Protein AF-A0A353R5G0-F1 (afdb_monomer_lite)

Radius of gyration: 21.04 Å; chains: 1; bounding box: 35×77×36 Å

Secondary structure (DSSP, 8-state):
---TTTTTHHHHHHHHTTT--EEEE---SSHHHHHHHHHHHHHHHTTT-EEEE---SPPTT--GGG--HHHHHHHHHTPPPP----TT--------

pLDDT: mean 82.66, std 12.54, range [49.81, 95.69]

Sequence (96 aa):
GVGPEELGLDRFSERLRRGVREVILATNPTVEGEATAHYLAAQAAQIGVHASRIAHGVPMGGELTYVDSGTLSHAFSGRHRVAQTDPGSHPADESF

Structure (mmCIF, N/CA/C/O backbone):
data_AF-A0A353R5G0-F1
#
_entry.id   AF-A0A353R5G0-F1
#
loop_
_atom_site.group_PDB
_atom_site.id
_atom_site.type_symbol
_atom_site.label_atom_id
_atom_site.label_alt_id
_atom_site.label_comp_id
_atom_site.label_asym_id
_atom_site.label_entity_id
_atom_site.label_seq_id
_atom_site.pdbx_PDB_ins_code
_atom_site.Cartn_x
_atom_site.Cartn_y
_atom_site.Cartn_z
_atom_site.occupancy
_atom_site.B_iso_or_equiv
_atom_site.auth_seq_id
_atom_site.auth_comp_id
_atom_site.auth_asym_id
_atom_site.auth_atom_id
_atom_site.pdbx_PDB_model_num
ATOM 1 N N . GLY A 1 1 ? 3.950 21.668 1.479 1.00 55.16 1 GLY A N 1
ATOM 2 C CA . GLY A 1 1 ? 3.467 20.349 1.923 1.00 55.16 1 GLY A CA 1
ATOM 3 C C . GLY A 1 1 ? 1.963 20.419 1.982 1.00 55.16 1 GLY A C 1
ATOM 4 O O . GLY A 1 1 ? 1.468 21.455 2.400 1.00 55.16 1 GLY A O 1
ATOM 5 N N . VAL A 1 2 ? 1.273 19.387 1.505 1.00 60.31 2 VAL A N 1
ATOM 6 C CA . VAL A 1 2 ? -0.195 19.291 1.554 1.00 60.31 2 VAL A CA 1
ATOM 7 C C . VAL A 1 2 ? -0.594 18.819 2.951 1.00 60.31 2 VAL A C 1
ATOM 9 O O . VAL A 1 2 ? 0.023 17.891 3.478 1.00 60.31 2 VAL A O 1
ATOM 12 N N . GLY A 1 3 ? -1.555 19.500 3.571 1.00 64.56 3 GLY A N 1
ATOM 13 C CA . GLY A 1 3 ? -1.949 19.242 4.956 1.00 64.56 3 GLY A CA 1
ATOM 14 C C . GLY A 1 3 ? -2.815 17.979 5.130 1.00 64.56 3 GLY A C 1
ATOM 15 O O . GLY A 1 3 ? -3.474 17.549 4.182 1.00 64.56 3 GLY A O 1
ATOM 16 N N . PRO A 1 4 ? -2.882 17.404 6.346 1.00 59.97 4 PRO A N 1
ATOM 17 C CA . PRO A 1 4 ? -3.780 16.294 6.716 1.00 59.97 4 PRO A CA 1
ATOM 18 C C . PRO A 1 4 ? -5.248 16.510 6.297 1.00 59.97 4 PRO A C 1
ATOM 20 O O . PRO A 1 4 ? -5.946 15.591 5.864 1.00 59.97 4 PRO A O 1
ATOM 23 N N . GLU A 1 5 ? -5.704 17.754 6.406 1.00 59.94 5 GLU A N 1
ATOM 24 C CA . GLU A 1 5 ? -7.057 18.196 6.070 1.00 59.94 5 GLU A CA 1
ATOM 25 C C . GLU A 1 5 ? -7.316 18.286 4.556 1.00 59.94 5 GLU A C 1
ATOM 27 O O . GLU A 1 5 ? -8.410 17.953 4.098 1.00 59.94 5 GLU A O 1
ATOM 32 N N . GLU A 1 6 ? -6.296 18.593 3.749 1.00 63.78 6 GLU A N 1
ATOM 33 C CA . GLU A 1 6 ? -6.373 18.526 2.280 1.00 63.78 6 GLU A CA 1
ATOM 34 C C . GLU A 1 6 ? -6.311 17.077 1.757 1.00 63.78 6 GLU A C 1
ATOM 36 O O . GLU A 1 6 ? -6.821 16.782 0.676 1.00 63.78 6 GLU A O 1
ATOM 41 N N . LEU A 1 7 ? -5.748 16.151 2.544 1.00 67.12 7 LEU A N 1
ATOM 42 C CA . LEU A 1 7 ? -5.705 14.708 2.261 1.00 67.12 7 LEU A CA 1
ATOM 43 C C . LEU A 1 7 ? -7.038 13.987 2.539 1.00 67.12 7 LEU A C 1
ATOM 45 O O . LEU A 1 7 ? -7.197 12.822 2.173 1.00 67.12 7 LEU A O 1
ATOM 49 N N . GLY A 1 8 ? -8.010 14.653 3.175 1.00 75.94 8 GLY A N 1
ATOM 50 C CA . GLY A 1 8 ? -9.322 14.071 3.472 1.00 75.94 8 GLY A CA 1
ATOM 51 C C . GLY A 1 8 ? -9.305 13.004 4.576 1.00 75.94 8 GLY A C 1
ATOM 52 O O . GLY A 1 8 ? -10.142 12.095 4.568 1.00 75.94 8 GLY A O 1
ATOM 53 N N . LEU A 1 9 ? -8.376 13.104 5.533 1.00 80.75 9 LEU A N 1
ATOM 54 C CA . LEU A 1 9 ? -8.195 12.120 6.611 1.00 80.75 9 LEU A CA 1
ATOM 55 C C . LEU A 1 9 ? -9.386 12.015 7.575 1.00 80.75 9 LEU A C 1
ATOM 57 O O . LEU A 1 9 ? -9.640 10.942 8.133 1.00 80.75 9 LEU A O 1
ATOM 61 N N . ASP A 1 10 ? -10.166 13.083 7.721 1.00 83.00 10 ASP A N 1
ATOM 62 C CA . ASP A 1 10 ? -11.404 13.052 8.504 1.00 83.00 10 ASP A CA 1
ATOM 63 C C . ASP A 1 10 ? -12.423 12.102 7.870 1.00 83.00 10 ASP A C 1
ATOM 65 O O . ASP A 1 10 ? -12.963 11.209 8.525 1.00 83.00 10 ASP A O 1
ATOM 69 N N . ARG A 1 11 ? -12.603 12.208 6.547 1.00 87.25 11 ARG A N 1
ATOM 70 C CA . ARG A 1 11 ? -13.496 11.322 5.784 1.00 87.25 11 ARG A CA 1
ATOM 71 C C . ARG A 1 11 ? -13.005 9.880 5.806 1.00 87.25 11 ARG A C 1
ATOM 73 O O . ARG A 1 11 ? -13.819 8.958 5.841 1.00 87.25 11 ARG A O 1
ATOM 80 N N . PHE A 1 12 ? -11.688 9.678 5.770 1.00 88.06 12 PHE A N 1
ATOM 81 C CA . PHE A 1 12 ? -11.088 8.356 5.927 1.00 88.06 12 PHE A CA 1
ATOM 82 C C . PHE A 1 12 ? -11.458 7.757 7.290 1.00 88.06 12 PHE A C 1
ATOM 84 O O . PHE A 1 12 ? -12.052 6.682 7.337 1.00 88.06 12 PHE A O 1
ATOM 91 N N . SER A 1 13 ? -11.234 8.494 8.379 1.00 86.94 13 SER A N 1
ATOM 92 C CA . SER A 1 13 ? -11.572 8.062 9.743 1.00 86.94 13 SER A CA 1
ATOM 93 C C . SER A 1 13 ? -13.052 7.723 9.905 1.00 86.94 13 SER A C 1
ATOM 95 O O . SER A 1 13 ? -13.403 6.681 10.460 1.00 86.94 13 SER A O 1
ATOM 97 N N . GLU A 1 14 ? -13.935 8.584 9.396 1.00 89.88 14 GLU A N 1
ATOM 98 C CA . GLU A 1 14 ? -15.377 8.348 9.429 1.00 89.88 14 GLU A CA 1
ATOM 99 C C . GLU A 1 14 ? -15.770 7.075 8.685 1.00 89.88 14 GLU A C 1
ATOM 101 O O . GLU A 1 14 ? -16.618 6.325 9.165 1.00 89.88 14 GLU A O 1
ATOM 106 N N . ARG A 1 15 ? -15.162 6.811 7.523 1.00 89.94 15 ARG A N 1
ATOM 107 C CA . ARG A 1 15 ? -15.437 5.601 6.740 1.00 89.94 15 ARG A CA 1
ATOM 108 C C . ARG A 1 15 ? -15.031 4.340 7.482 1.00 89.94 15 ARG A C 1
ATOM 110 O O . ARG A 1 15 ? -15.790 3.376 7.466 1.00 89.94 15 ARG A O 1
ATOM 117 N N . LEU A 1 16 ? -13.890 4.350 8.161 1.00 90.38 16 LEU A N 1
ATOM 118 C CA . LEU A 1 16 ? -13.411 3.170 8.880 1.00 90.38 16 LEU A CA 1
ATOM 119 C C . LEU A 1 16 ? -14.328 2.782 10.038 1.00 90.38 16 LEU A C 1
ATOM 121 O O . LEU A 1 16 ? -14.602 1.601 10.241 1.00 90.38 16 LEU A O 1
ATOM 125 N N . ARG A 1 17 ? -14.902 3.774 10.728 1.00 88.31 17 ARG A N 1
ATOM 126 C CA . ARG A 1 17 ? -15.874 3.550 11.811 1.00 88.31 17 ARG A CA 1
ATOM 127 C C . ARG A 1 17 ? -17.196 2.928 11.343 1.00 88.31 17 ARG A C 1
ATOM 129 O O . ARG A 1 17 ? -17.981 2.501 12.181 1.00 88.31 17 ARG A O 1
ATOM 136 N N . ARG A 1 18 ? -17.455 2.828 10.032 1.00 91.88 18 ARG A N 1
ATOM 137 C CA . ARG A 1 18 ? -18.674 2.206 9.471 1.00 91.88 18 ARG A CA 1
ATOM 138 C C . ARG A 1 18 ? -18.607 0.674 9.380 1.00 91.88 18 ARG A C 1
ATOM 140 O O . ARG A 1 18 ? -19.421 0.081 8.681 1.00 91.88 18 ARG A O 1
ATOM 147 N N . GLY A 1 19 ? -17.657 0.030 10.062 1.00 88.12 19 GLY A N 1
ATOM 148 C CA . GLY A 1 19 ? -17.522 -1.432 10.077 1.00 88.12 19 GLY A CA 1
ATOM 149 C C . GLY A 1 19 ? -16.715 -1.995 8.904 1.00 88.12 19 GLY A C 1
ATOM 150 O O . GLY A 1 19 ? -17.006 -3.085 8.412 1.00 88.12 19 GLY A O 1
ATOM 151 N N . VAL A 1 20 ? -15.712 -1.252 8.431 1.00 92.25 20 VAL A N 1
ATOM 152 C CA . VAL A 1 20 ? -14.774 -1.738 7.410 1.00 92.25 20 VAL A CA 1
ATOM 153 C C . VAL A 1 20 ? -13.886 -2.828 8.014 1.00 92.25 20 VAL A C 1
ATOM 155 O O . VAL A 1 20 ? -13.361 -2.664 9.108 1.00 92.25 20 VAL A O 1
ATOM 158 N N . ARG A 1 21 ? -13.702 -3.939 7.294 1.00 91.50 21 ARG A N 1
ATOM 159 C CA . ARG A 1 21 ? -12.813 -5.035 7.726 1.00 91.50 21 ARG A CA 1
ATOM 160 C C . ARG A 1 21 ? -11.366 -4.826 7.294 1.00 91.50 21 ARG A C 1
ATOM 162 O O . ARG A 1 21 ? -10.452 -5.202 8.020 1.00 91.50 21 ARG A O 1
ATOM 169 N N . GLU A 1 22 ? -11.178 -4.232 6.119 1.00 94.44 22 GLU A N 1
ATOM 170 C CA . GLU A 1 22 ? -9.872 -4.048 5.501 1.00 94.44 22 GLU A CA 1
ATOM 171 C C . GLU A 1 22 ? -9.810 -2.750 4.690 1.00 94.44 22 GLU A C 1
ATOM 173 O O . GLU A 1 22 ? -10.772 -2.373 4.016 1.00 94.44 22 GLU A O 1
ATOM 178 N N . VAL A 1 23 ? -8.649 -2.101 4.723 1.00 94.62 2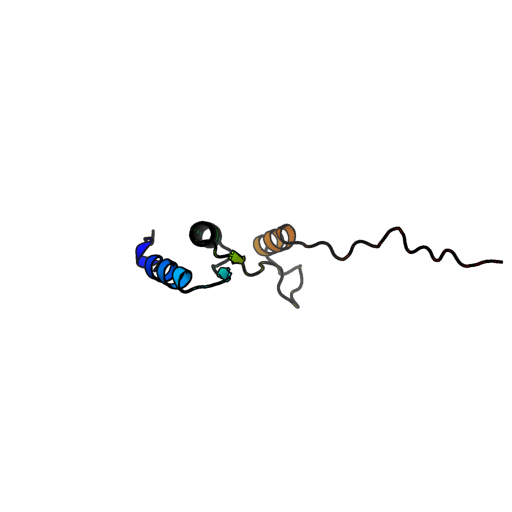3 VAL A N 1
ATOM 179 C CA . VAL A 1 23 ? -8.267 -1.009 3.829 1.00 94.62 23 VAL A CA 1
ATOM 180 C C . VAL A 1 23 ? -7.112 -1.461 2.957 1.00 94.62 23 VAL A C 1
ATOM 182 O O . VAL A 1 23 ? -6.057 -1.815 3.474 1.00 94.62 23 VAL A O 1
ATOM 185 N N . ILE A 1 24 ? -7.279 -1.352 1.643 1.00 95.44 24 ILE A N 1
ATOM 186 C CA . ILE A 1 24 ? -6.201 -1.578 0.682 1.00 95.44 24 ILE A CA 1
ATOM 187 C C . ILE A 1 24 ? -5.579 -0.225 0.335 1.00 95.44 24 ILE A C 1
ATOM 189 O O . ILE A 1 24 ? -6.225 0.642 -0.256 1.00 95.44 24 ILE A O 1
ATOM 193 N N . LEU A 1 25 ? -4.318 -0.036 0.710 1.00 94.06 25 LEU A N 1
ATOM 194 C CA . LEU A 1 25 ? -3.550 1.168 0.430 1.00 94.06 25 LEU A CA 1
ATOM 195 C C . LEU A 1 25 ? -2.934 1.067 -0.968 1.00 94.06 25 LEU A C 1
ATOM 197 O O . LEU A 1 25 ? -2.106 0.198 -1.240 1.00 94.06 25 LEU A O 1
ATOM 201 N N . ALA A 1 26 ? -3.348 1.977 -1.845 1.00 93.19 26 ALA A N 1
ATOM 202 C CA . ALA A 1 26 ? -2.917 2.062 -3.239 1.00 93.19 26 ALA A CA 1
ATOM 203 C C . ALA A 1 26 ? -2.243 3.413 -3.538 1.00 93.19 26 ALA A C 1
ATOM 205 O O . ALA A 1 26 ? -2.486 4.032 -4.570 1.00 93.19 26 ALA A O 1
ATOM 206 N N . THR A 1 27 ? -1.443 3.915 -2.594 1.00 91.19 27 THR A N 1
ATOM 207 C CA . THR A 1 27 ? -0.593 5.089 -2.829 1.00 91.19 27 THR A CA 1
ATOM 208 C C . THR A 1 27 ? 0.556 4.730 -3.769 1.00 91.19 27 THR A C 1
ATOM 210 O O . THR A 1 27 ? 0.952 3.567 -3.863 1.00 91.19 27 THR A O 1
ATOM 213 N N . ASN A 1 28 ? 1.111 5.735 -4.448 1.00 87.38 28 ASN A N 1
ATOM 214 C CA . ASN A 1 28 ? 2.246 5.537 -5.347 1.00 87.38 28 ASN A CA 1
ATOM 215 C C . ASN A 1 28 ? 3.448 4.900 -4.613 1.00 87.38 28 ASN A C 1
ATOM 217 O O . ASN A 1 28 ? 3.681 5.225 -3.446 1.00 87.38 28 ASN A O 1
ATOM 221 N N . PRO A 1 29 ? 4.261 4.064 -5.286 1.00 84.19 29 PRO A N 1
ATOM 222 C CA . PRO A 1 29 ? 5.488 3.484 -4.729 1.00 84.19 29 PRO A CA 1
ATOM 223 C C . PRO A 1 29 ? 6.65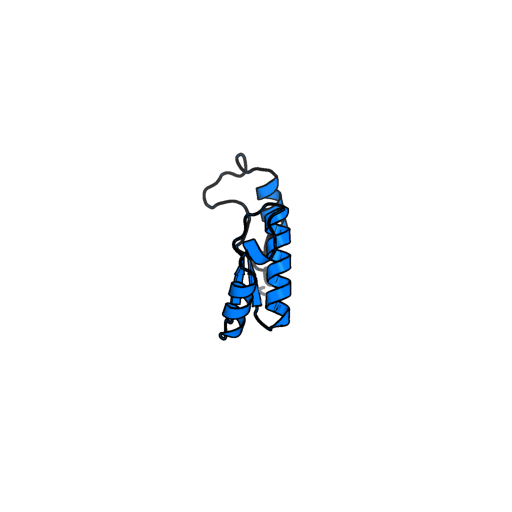8 4.483 -4.707 1.00 84.19 29 PRO A C 1
ATOM 225 O O . PRO A 1 29 ? 7.765 4.179 -5.137 1.00 84.19 29 PRO A O 1
ATOM 228 N N . THR A 1 30 ? 6.414 5.713 -4.256 1.00 86.00 30 THR A N 1
ATOM 229 C CA . THR A 1 30 ? 7.465 6.711 -4.002 1.00 86.00 30 THR A CA 1
ATOM 230 C C . THR A 1 30 ? 7.704 6.829 -2.504 1.00 86.00 30 THR A C 1
ATOM 232 O O . THR A 1 30 ? 6.861 6.415 -1.713 1.00 86.00 30 THR A O 1
ATOM 235 N N . VAL A 1 31 ? 8.814 7.441 -2.086 1.00 86.69 31 VAL A N 1
ATOM 236 C CA . VAL A 1 31 ? 9.128 7.642 -0.658 1.00 86.69 31 VAL A CA 1
ATOM 237 C C . VAL A 1 31 ? 7.982 8.348 0.086 1.00 86.69 31 VAL A C 1
ATOM 239 O O . VAL A 1 31 ? 7.616 7.961 1.194 1.00 86.69 31 VAL A O 1
ATOM 242 N N . GLU A 1 32 ? 7.357 9.346 -0.535 1.00 89.62 32 GLU A N 1
ATOM 243 C CA . GLU A 1 32 ? 6.219 10.078 0.027 1.00 89.62 32 GLU A CA 1
ATOM 244 C C . GLU A 1 32 ? 4.957 9.211 0.095 1.00 89.62 32 GLU A C 1
ATOM 246 O O . GLU A 1 32 ? 4.210 9.260 1.077 1.00 89.62 32 GLU A O 1
ATOM 251 N N . GLY A 1 33 ? 4.712 8.398 -0.935 1.00 90.19 33 GLY A N 1
ATOM 252 C CA . GLY A 1 33 ? 3.587 7.468 -0.967 1.00 90.19 33 GLY A CA 1
ATOM 253 C C . GLY A 1 33 ? 3.731 6.325 0.041 1.00 90.19 33 GLY A C 1
ATOM 254 O O . GLY A 1 33 ? 2.736 5.946 0.662 1.00 90.19 33 GLY A O 1
ATOM 255 N N . GLU A 1 34 ? 4.957 5.842 0.269 1.00 89.00 34 GLU A N 1
ATOM 256 C CA . GLU A 1 34 ? 5.325 4.900 1.334 1.00 89.00 34 GLU A CA 1
ATOM 257 C C . GLU A 1 34 ? 5.038 5.497 2.714 1.00 89.00 34 GLU A C 1
ATOM 259 O O . GLU A 1 34 ? 4.340 4.890 3.529 1.00 89.00 34 GLU A O 1
ATOM 264 N N . ALA A 1 35 ? 5.514 6.721 2.963 1.00 91.06 35 ALA A N 1
ATOM 265 C CA . ALA A 1 35 ? 5.274 7.422 4.220 1.00 91.06 35 ALA A CA 1
ATOM 266 C C . ALA A 1 35 ? 3.772 7.634 4.471 1.00 91.06 35 ALA A C 1
ATOM 268 O O . ALA A 1 35 ? 3.277 7.397 5.575 1.00 91.06 35 ALA A O 1
ATOM 269 N N . THR A 1 36 ? 3.030 8.006 3.426 1.00 91.38 36 THR A N 1
ATOM 270 C CA . THR A 1 36 ? 1.575 8.188 3.495 1.00 91.38 36 THR A CA 1
ATOM 271 C C . THR A 1 36 ? 0.860 6.865 3.782 1.00 91.38 36 THR A C 1
ATOM 273 O O . THR A 1 36 ? -0.028 6.823 4.632 1.00 91.38 36 THR A O 1
ATOM 276 N N . ALA A 1 37 ? 1.258 5.763 3.137 1.00 92.75 37 ALA A N 1
ATOM 277 C CA . ALA A 1 37 ? 0.689 4.443 3.408 1.00 92.75 37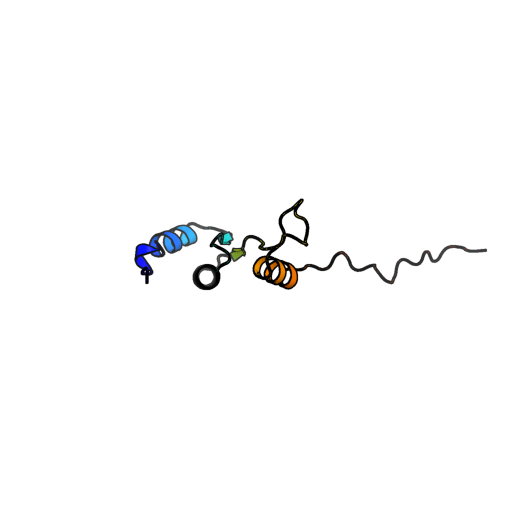 ALA A CA 1
ATOM 278 C C . ALA A 1 37 ? 0.926 4.011 4.860 1.00 92.75 37 ALA A C 1
ATOM 280 O O . ALA A 1 37 ? -0.005 3.568 5.530 1.00 92.75 37 ALA A O 1
ATOM 281 N N . HIS A 1 38 ? 2.146 4.185 5.372 1.00 92.38 38 HIS A N 1
ATOM 282 C CA . HIS A 1 38 ? 2.463 3.866 6.764 1.00 92.38 38 HIS A CA 1
ATOM 283 C C . HIS A 1 38 ? 1.627 4.678 7.753 1.00 92.38 38 HIS A C 1
ATOM 285 O O . HIS A 1 38 ? 1.117 4.123 8.727 1.00 92.38 38 HIS A O 1
AT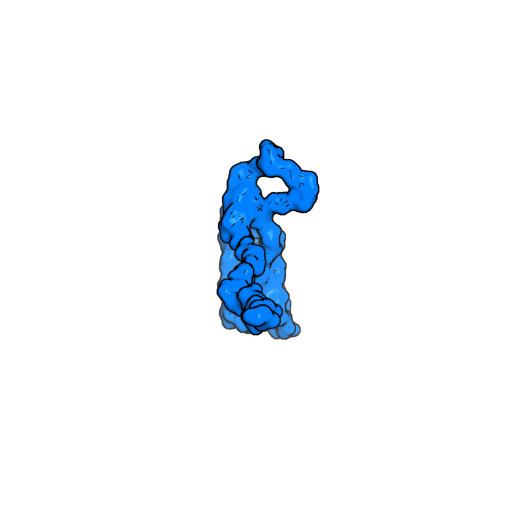OM 291 N N . TYR A 1 39 ? 1.442 5.968 7.480 1.00 92.38 39 TYR A N 1
ATOM 292 C CA . TYR A 1 39 ? 0.599 6.831 8.295 1.00 92.38 39 TYR A CA 1
ATOM 293 C C . TYR A 1 39 ? -0.863 6.347 8.325 1.00 92.38 39 TYR A C 1
ATOM 295 O O . TYR A 1 39 ? -1.430 6.141 9.400 1.00 92.38 39 TYR A O 1
ATOM 303 N N . LEU A 1 40 ? -1.455 6.082 7.155 1.00 92.94 40 LEU A N 1
ATOM 304 C CA . LEU A 1 40 ? -2.836 5.596 7.042 1.00 92.94 40 LEU A CA 1
ATOM 305 C C . LEU A 1 40 ? -3.024 4.218 7.693 1.00 92.94 40 LEU A C 1
ATOM 307 O O . LEU A 1 40 ? -4.046 3.972 8.333 1.00 92.94 40 LEU A O 1
ATOM 311 N N . ALA A 1 41 ? -2.036 3.329 7.563 1.00 94.50 41 ALA A N 1
ATOM 312 C CA . ALA A 1 41 ? -2.050 2.014 8.196 1.00 94.50 41 ALA A CA 1
ATOM 313 C C . ALA A 1 41 ? -2.045 2.120 9.727 1.00 94.50 41 ALA A C 1
ATOM 315 O O . ALA A 1 41 ? -2.821 1.433 10.390 1.00 94.50 41 ALA A O 1
ATOM 316 N N . ALA A 1 42 ? -1.219 3.008 10.292 1.00 93.38 42 ALA A N 1
ATOM 317 C CA . ALA A 1 42 ? -1.185 3.248 11.733 1.00 93.38 42 ALA 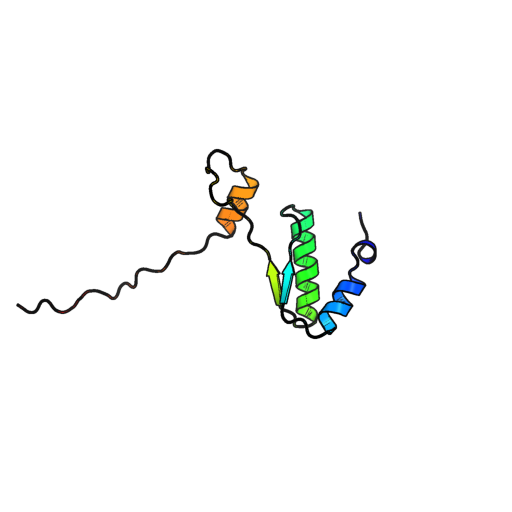A CA 1
ATOM 318 C C . ALA A 1 42 ? -2.537 3.767 12.251 1.00 93.38 42 ALA A C 1
ATOM 320 O O . ALA A 1 42 ? -3.030 3.303 13.278 1.00 93.38 42 ALA A O 1
ATOM 321 N N . GLN A 1 43 ? -3.173 4.673 11.508 1.00 91.31 43 GLN A N 1
ATOM 322 C CA . GLN A 1 43 ? -4.491 5.208 11.847 1.00 91.31 43 GLN A CA 1
ATOM 323 C C . GLN A 1 43 ? -5.599 4.143 11.768 1.00 91.31 43 GLN A C 1
ATOM 325 O O . GLN A 1 43 ? -6.452 4.079 12.651 1.00 91.31 43 GLN A O 1
ATOM 330 N N . ALA A 1 44 ? -5.574 3.269 10.755 1.00 92.75 44 ALA A N 1
ATOM 331 C CA . ALA A 1 44 ? -6.505 2.142 10.649 1.00 92.75 44 ALA A CA 1
ATOM 332 C C . ALA A 1 44 ? -6.322 1.125 11.795 1.00 92.75 44 ALA A C 1
ATOM 334 O O . ALA A 1 44 ? -7.305 0.641 12.361 1.00 92.75 44 ALA A O 1
ATOM 335 N N . ALA A 1 45 ? -5.076 0.866 12.202 1.00 92.94 45 ALA A N 1
ATOM 336 C CA . ALA A 1 45 ? -4.767 -0.042 13.303 1.00 92.94 45 ALA A CA 1
ATOM 337 C C . ALA A 1 45 ? -5.321 0.447 14.654 1.00 92.94 45 ALA A C 1
ATOM 339 O O . ALA A 1 45 ? -5.812 -0.363 15.439 1.00 92.94 45 ALA A O 1
ATOM 340 N N . GLN A 1 46 ? -5.321 1.763 14.912 1.00 91.69 46 GLN A N 1
ATOM 341 C CA . GLN A 1 46 ? -5.859 2.349 16.154 1.00 91.69 46 GLN A CA 1
ATOM 342 C C . GLN A 1 46 ? -7.351 2.068 16.386 1.00 91.69 46 GLN A C 1
ATOM 344 O O . GLN A 1 46 ? -7.830 2.154 17.514 1.00 91.69 46 GLN A O 1
ATOM 349 N N . ILE A 1 47 ? -8.088 1.729 15.331 1.00 90.25 47 ILE A N 1
ATOM 350 C CA . ILE A 1 47 ? -9.525 1.436 15.367 1.00 90.25 47 ILE A CA 1
ATOM 351 C C . ILE A 1 47 ? -9.835 -0.021 14.997 1.00 90.25 47 ILE A C 1
ATOM 353 O O . ILE A 1 47 ? -10.991 -0.364 14.764 1.00 90.25 47 ILE A O 1
ATOM 357 N N . GLY A 1 48 ? -8.812 -0.880 14.958 1.00 91.81 48 GLY A N 1
ATOM 358 C CA . GLY A 1 48 ? -8.965 -2.318 14.736 1.00 91.81 48 GLY A CA 1
ATOM 359 C C . GLY A 1 48 ? -9.266 -2.722 13.292 1.00 91.81 48 GLY A C 1
ATOM 360 O O . GLY A 1 48 ? -9.775 -3.818 13.071 1.00 91.81 48 GLY A O 1
ATOM 361 N N . VAL A 1 49 ? -8.969 -1.866 12.309 1.00 95.31 49 VAL A N 1
ATOM 362 C CA . VAL A 1 49 ? -9.141 -2.188 10.885 1.00 95.31 49 VAL A CA 1
ATOM 363 C C . VAL A 1 49 ? -7.812 -2.657 10.301 1.00 95.31 49 VAL A C 1
ATOM 365 O O . VAL A 1 49 ? -6.788 -1.989 10.454 1.00 95.31 49 VAL A O 1
ATOM 368 N N . HIS A 1 50 ? -7.821 -3.792 9.600 1.00 94.75 50 HIS A N 1
ATOM 369 C CA . HIS A 1 50 ? -6.628 -4.276 8.911 1.00 94.75 50 HIS A CA 1
ATOM 370 C C . HIS A 1 50 ? -6.288 -3.375 7.723 1.00 94.75 50 HIS A C 1
ATOM 372 O O . HIS A 1 50 ? -7.147 -3.058 6.905 1.00 94.75 50 HIS A O 1
ATOM 378 N N . ALA A 1 51 ? -5.022 -2.989 7.606 1.00 95.69 51 ALA A N 1
ATOM 379 C CA . ALA A 1 51 ? -4.507 -2.328 6.417 1.00 95.69 51 ALA A CA 1
ATOM 380 C C . ALA A 1 51 ? -3.628 -3.305 5.633 1.00 95.69 51 ALA A C 1
ATOM 382 O O . ALA A 1 51 ? -2.743 -3.946 6.200 1.00 95.69 51 ALA A O 1
ATOM 383 N N . SER A 1 52 ? -3.864 -3.397 4.331 1.00 94.31 52 SER A N 1
ATOM 384 C CA . SER A 1 52 ? -3.034 -4.120 3.376 1.00 94.31 52 SER A CA 1
ATOM 385 C C . SER A 1 52 ? -2.559 -3.167 2.289 1.00 94.31 52 SER A C 1
ATOM 387 O O . SER A 1 52 ? -3.011 -2.024 2.186 1.00 94.31 52 SER A O 1
ATOM 389 N N . ARG A 1 53 ? -1.594 -3.610 1.487 1.00 90.31 53 ARG A N 1
ATOM 390 C CA . ARG A 1 53 ? -1.004 -2.789 0.437 1.00 90.31 53 ARG A CA 1
ATOM 391 C C . ARG A 1 53 ? -0.928 -3.562 -0.859 1.00 90.31 53 ARG A C 1
ATOM 393 O O . ARG A 1 53 ? -0.637 -4.757 -0.846 1.00 90.31 53 ARG A O 1
ATOM 400 N N . ILE A 1 54 ? -1.177 -2.867 -1.965 1.00 89.00 54 ILE A N 1
ATOM 401 C CA . ILE A 1 54 ? -0.967 -3.448 -3.288 1.00 89.00 54 ILE A CA 1
ATOM 402 C C . ILE A 1 54 ? 0.497 -3.866 -3.439 1.00 89.00 54 ILE A C 1
ATOM 404 O O . ILE A 1 54 ? 1.410 -3.192 -2.953 1.00 89.00 54 ILE A O 1
ATOM 408 N N . ALA A 1 55 ? 0.712 -5.015 -4.073 1.00 84.81 55 ALA A N 1
ATOM 409 C CA . ALA A 1 55 ? 2.055 -5.498 -4.332 1.00 84.81 55 ALA A CA 1
ATOM 410 C C . ALA A 1 55 ? 2.770 -4.549 -5.302 1.00 84.81 55 ALA A C 1
ATOM 412 O O . ALA A 1 55 ? 2.186 -4.091 -6.284 1.00 84.81 55 ALA A O 1
ATOM 413 N N . HIS A 1 56 ? 4.050 -4.304 -5.036 1.00 83.50 56 HIS A N 1
ATOM 414 C CA . HIS A 1 56 ? 4.936 -3.558 -5.919 1.00 83.50 56 HIS A CA 1
ATOM 415 C C . HIS A 1 56 ? 6.055 -4.480 -6.382 1.00 83.50 56 HIS A C 1
ATOM 417 O O . HIS A 1 56 ? 6.637 -5.211 -5.578 1.00 83.50 56 HIS A O 1
ATOM 423 N N . GLY A 1 57 ? 6.353 -4.457 -7.676 1.00 84.62 57 GLY A N 1
ATOM 424 C CA . GLY A 1 57 ? 7.393 -5.294 -8.245 1.00 84.62 57 GLY A CA 1
ATOM 425 C C . GLY A 1 57 ? 7.302 -5.392 -9.758 1.00 84.62 57 GLY A C 1
ATOM 426 O O . GLY A 1 57 ? 6.677 -4.560 -10.414 1.00 84.62 57 GLY A O 1
ATOM 427 N N . VAL A 1 58 ? 7.953 -6.416 -1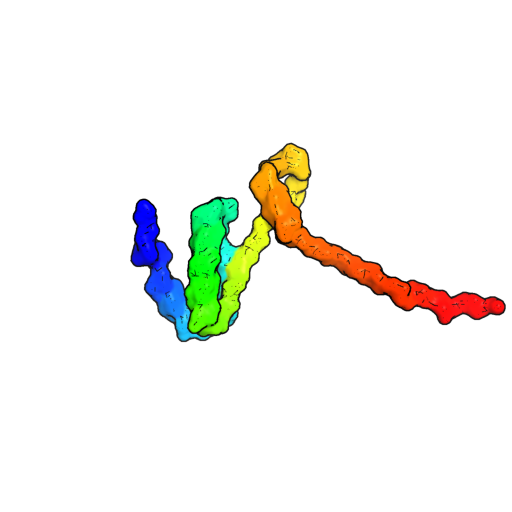0.302 1.00 87.44 58 VAL A N 1
ATOM 428 C CA . VAL A 1 58 ? 8.072 -6.620 -11.748 1.00 87.44 58 VAL A CA 1
ATOM 429 C C . VAL A 1 58 ? 6.692 -6.908 -12.360 1.00 87.44 58 VAL A C 1
ATOM 431 O O . VAL A 1 58 ? 6.009 -7.822 -11.888 1.00 87.44 58 VAL A O 1
ATOM 434 N N . PRO A 1 59 ? 6.264 -6.167 -13.400 1.00 84.94 59 PRO A N 1
ATOM 435 C CA . PRO A 1 59 ? 4.995 -6.421 -14.070 1.00 84.94 59 PRO A CA 1
ATOM 436 C C . PRO A 1 59 ? 5.017 -7.746 -14.841 1.00 84.94 59 PRO A C 1
ATOM 438 O O . PRO A 1 59 ? 6.048 -8.184 -15.354 1.00 84.94 59 PRO A O 1
ATOM 441 N N . MET A 1 60 ? 3.845 -8.367 -14.977 1.00 85.69 60 MET A N 1
ATOM 442 C CA . MET A 1 60 ? 3.687 -9.582 -15.779 1.00 85.69 60 MET A CA 1
ATOM 443 C C . MET A 1 60 ? 4.015 -9.315 -17.251 1.00 85.69 60 MET A C 1
ATOM 445 O O . MET A 1 60 ? 3.563 -8.325 -17.822 1.00 85.69 60 MET A O 1
ATOM 449 N N . GLY A 1 61 ? 4.779 -10.220 -17.867 1.00 82.88 61 GLY A N 1
ATOM 450 C CA . GLY A 1 61 ? 5.182 -10.110 -19.273 1.00 82.88 61 GLY A CA 1
ATOM 451 C C . GLY A 1 61 ? 6.289 -9.085 -19.545 1.00 82.88 61 GLY A C 1
ATOM 452 O O . GLY A 1 61 ? 6.647 -8.896 -20.703 1.00 82.88 61 GLY A O 1
ATOM 453 N N . GLY A 1 62 ? 6.835 -8.438 -18.509 1.00 81.12 62 GLY A N 1
ATOM 454 C CA . GLY A 1 62 ? 8.020 -7.592 -18.621 1.00 81.12 62 GLY A CA 1
ATOM 455 C C . GLY A 1 62 ? 9.312 -8.408 -18.585 1.00 81.12 62 GLY A C 1
ATOM 456 O O . GLY A 1 62 ? 9.434 -9.383 -17.845 1.00 81.12 62 GLY A O 1
ATOM 457 N N . GLU A 1 63 ? 10.300 -7.988 -19.365 1.00 85.81 63 GLU A N 1
ATOM 458 C CA . GLU A 1 63 ? 11.658 -8.524 -19.306 1.00 85.81 63 GLU A CA 1
ATOM 459 C C . GLU A 1 63 ? 12.481 -7.789 -18.240 1.00 85.81 63 GLU A C 1
ATOM 461 O O . GLU A 1 63 ? 12.480 -6.559 -18.190 1.00 85.81 63 GLU A O 1
ATOM 466 N N . LEU A 1 64 ? 13.243 -8.535 -17.428 1.00 84.06 64 LEU A N 1
ATOM 467 C CA . LEU A 1 64 ? 14.034 -7.979 -16.319 1.00 84.06 64 LEU A CA 1
ATOM 468 C C . LEU A 1 64 ? 15.024 -6.893 -16.769 1.00 84.06 64 LEU A C 1
ATOM 470 O O . LEU A 1 64 ? 15.277 -5.945 -16.035 1.00 84.06 64 LEU A O 1
ATOM 474 N N . THR A 1 65 ? 15.543 -7.020 -17.991 1.00 85.56 65 THR A N 1
ATOM 475 C CA . THR A 1 65 ? 16.483 -6.085 -18.627 1.00 85.56 65 THR A CA 1
ATOM 476 C C . THR A 1 65 ? 15.931 -4.661 -18.744 1.00 85.56 65 THR A C 1
ATOM 478 O O . THR A 1 65 ? 16.707 -3.711 -18.790 1.00 85.56 65 THR A O 1
ATOM 481 N N . TYR A 1 66 ? 14.605 -4.505 -18.782 1.00 84.88 66 TYR A N 1
ATOM 482 C CA . TYR A 1 66 ? 13.927 -3.215 -18.939 1.00 84.88 66 TYR A CA 1
ATOM 483 C C . TYR A 1 66 ? 13.272 -2.717 -17.644 1.00 84.88 66 TYR A C 1
ATOM 485 O O . TYR A 1 66 ? 12.552 -1.720 -17.663 1.00 84.88 66 TYR A O 1
ATOM 493 N N . VAL A 1 67 ? 13.502 -3.401 -16.522 1.00 88.75 67 VAL A N 1
ATOM 494 C CA . VAL A 1 67 ? 12.978 -3.009 -15.211 1.00 88.75 67 VAL A CA 1
ATOM 495 C C . VAL A 1 67 ? 13.963 -2.064 -14.526 1.00 88.75 67 VAL A C 1
ATOM 497 O O . VAL A 1 67 ? 15.164 -2.327 -14.481 1.00 88.75 67 VAL A O 1
ATOM 500 N N . ASP A 1 68 ? 13.461 -0.969 -13.954 1.00 89.56 68 ASP A N 1
ATOM 501 C CA . ASP A 1 68 ? 14.281 -0.035 -13.188 1.00 89.56 68 ASP A CA 1
ATOM 502 C C . ASP A 1 68 ? 14.706 -0.606 -11.820 1.00 89.56 68 ASP A C 1
ATOM 504 O O . ASP A 1 68 ? 14.056 -1.476 -11.231 1.00 89.56 68 ASP A O 1
ATOM 508 N N . SER A 1 69 ? 15.798 -0.073 -11.272 1.00 89.00 69 SER A N 1
ATOM 509 C CA . SER A 1 69 ? 16.353 -0.519 -9.989 1.00 89.00 69 SER A CA 1
ATOM 510 C C . SER A 1 69 ? 15.383 -0.381 -8.811 1.00 89.00 69 SER A C 1
ATOM 512 O O . SER A 1 69 ? 15.461 -1.171 -7.869 1.00 89.00 69 SER A O 1
ATOM 514 N N . GLY A 1 70 ? 14.475 0.599 -8.839 1.00 86.19 70 GLY A N 1
ATOM 515 C CA . GLY A 1 70 ? 13.465 0.788 -7.800 1.00 86.19 70 GLY A CA 1
ATOM 516 C C . GLY A 1 70 ? 12.465 -0.363 -7.806 1.00 86.19 70 GLY A C 1
ATOM 517 O O . GLY A 1 70 ? 12.290 -1.041 -6.792 1.00 86.19 70 GLY A O 1
ATOM 518 N N . THR A 1 71 ? 11.892 -0.662 -8.969 1.00 87.62 71 THR A N 1
ATOM 519 C CA . THR A 1 71 ? 10.983 -1.799 -9.157 1.00 87.62 71 THR A CA 1
ATOM 520 C C . THR A 1 71 ? 11.646 -3.131 -8.793 1.00 87.62 71 THR A C 1
ATOM 522 O O . THR A 1 71 ? 11.034 -3.954 -8.105 1.00 87.62 71 THR A O 1
ATOM 525 N N . LEU A 1 72 ? 12.911 -3.338 -9.179 1.00 89.38 72 LEU A N 1
ATOM 526 C CA . LEU A 1 72 ? 13.685 -4.524 -8.788 1.00 89.38 72 LEU A CA 1
ATOM 527 C C . LEU A 1 72 ? 13.856 -4.631 -7.271 1.00 89.38 72 LEU A C 1
ATOM 529 O O . LEU A 1 72 ? 13.653 -5.703 -6.702 1.00 89.38 72 LEU A O 1
ATOM 533 N N . SER A 1 73 ? 14.201 -3.525 -6.611 1.00 88.75 73 SER A N 1
ATOM 534 C CA . SER A 1 73 ? 14.363 -3.469 -5.157 1.00 88.75 73 SER A CA 1
ATOM 535 C C . SER A 1 73 ? 13.064 -3.830 -4.427 1.00 88.75 73 SER A C 1
ATOM 537 O O . SER A 1 73 ? 13.071 -4.654 -3.504 1.00 88.75 73 SER A O 1
ATOM 539 N N . HIS A 1 74 ? 11.928 -3.292 -4.885 1.00 85.69 74 HIS A N 1
ATOM 540 C CA . HIS A 1 74 ? 10.611 -3.623 -4.339 1.00 85.69 74 HIS A CA 1
ATOM 541 C C . HIS A 1 74 ? 10.250 -5.096 -4.560 1.00 85.69 74 HIS A C 1
ATOM 543 O O . HIS A 1 74 ? 9.885 -5.782 -3.604 1.00 85.69 74 HIS A O 1
ATOM 549 N N . ALA A 1 75 ? 10.431 -5.611 -5.780 1.00 89.25 75 ALA A N 1
ATOM 550 C CA . ALA A 1 75 ? 10.174 -7.015 -6.096 1.00 89.25 75 ALA A CA 1
ATOM 551 C C . ALA A 1 75 ? 11.028 -7.961 -5.241 1.00 89.25 75 ALA A C 1
ATOM 553 O O . ALA A 1 75 ? 10.543 -8.976 -4.742 1.00 89.25 75 ALA A O 1
ATOM 554 N N . PHE A 1 76 ? 12.301 -7.615 -5.035 1.00 88.75 76 PHE A N 1
ATOM 555 C CA . PHE A 1 76 ? 13.221 -8.414 -4.236 1.00 88.75 76 PHE A CA 1
ATOM 556 C C . PHE A 1 76 ? 12.868 -8.395 -2.745 1.00 88.75 76 PHE A C 1
ATOM 558 O O . PHE A 1 76 ? 12.962 -9.425 -2.067 1.00 88.75 76 PHE A O 1
ATOM 565 N N . SER A 1 77 ? 12.437 -7.243 -2.232 1.00 85.56 77 SER A N 1
ATOM 566 C CA . SER A 1 77 ? 11.997 -7.081 -0.842 1.00 85.56 77 SER A CA 1
ATOM 567 C C . SER A 1 77 ? 10.688 -7.827 -0.572 1.00 85.56 77 SER A C 1
ATOM 569 O O . SER A 1 77 ? 10.544 -8.450 0.476 1.00 85.56 77 SER A O 1
ATOM 571 N N . GLY A 1 78 ? 9.765 -7.822 -1.539 1.00 84.25 78 GLY A N 1
ATOM 572 C CA . GLY A 1 78 ? 8.479 -8.524 -1.488 1.00 84.25 78 GLY A CA 1
ATOM 573 C C . GLY A 1 78 ? 8.517 -9.984 -1.953 1.00 84.25 78 GLY A C 1
ATOM 574 O O . GLY A 1 78 ? 7.457 -10.595 -2.112 1.00 84.25 78 GLY A O 1
ATOM 575 N N . ARG A 1 79 ? 9.703 -10.558 -2.209 1.00 90.12 79 ARG A N 1
ATOM 576 C CA . ARG A 1 79 ? 9.817 -11.934 -2.712 1.00 90.12 79 ARG A CA 1
ATOM 577 C C . ARG A 1 79 ? 9.233 -12.923 -1.701 1.00 90.12 79 ARG A C 1
ATOM 579 O O . ARG A 1 79 ? 9.565 -12.895 -0.517 1.00 90.12 79 ARG A O 1
ATOM 586 N N . HIS A 1 80 ? 8.401 -13.837 -2.177 1.00 87.62 80 HIS A N 1
ATOM 587 C CA . HIS A 1 80 ? 7.846 -14.916 -1.367 1.00 87.62 80 HIS A CA 1
ATOM 588 C C . HIS A 1 80 ? 8.563 -16.229 -1.685 1.00 87.62 80 HIS A C 1
ATOM 590 O O . HIS A 1 80 ? 9.099 -16.422 -2.776 1.00 87.62 80 HIS A O 1
ATOM 596 N N . ARG A 1 81 ? 8.597 -17.145 -0.714 1.00 87.81 81 ARG A N 1
ATOM 597 C CA . ARG A 1 81 ? 9.099 -18.499 -0.953 1.00 87.81 81 ARG A CA 1
ATOM 598 C C . ARG A 1 81 ? 8.076 -19.266 -1.780 1.00 87.81 81 ARG A C 1
ATOM 600 O O . ARG A 1 81 ? 6.896 -19.277 -1.442 1.00 87.81 81 ARG A O 1
ATOM 607 N N . VAL A 1 82 ? 8.546 -19.935 -2.822 1.00 85.00 82 VAL A N 1
ATOM 608 C CA . VAL A 1 82 ? 7.776 -20.982 -3.495 1.00 85.00 82 VAL A CA 1
ATOM 609 C C . VAL A 1 82 ? 7.950 -22.264 -2.671 1.00 85.00 82 VAL A C 1
ATOM 611 O O . VAL A 1 82 ? 9.020 -22.452 -2.094 1.00 85.00 82 VAL A O 1
ATOM 614 N N . ALA A 1 83 ? 6.881 -23.055 -2.530 1.00 74.00 83 ALA A N 1
ATOM 615 C CA . ALA A 1 83 ? 6.714 -24.178 -1.597 1.00 74.00 83 ALA A CA 1
ATOM 616 C C . ALA A 1 83 ? 8.003 -24.919 -1.176 1.00 74.00 83 ALA A C 1
ATOM 618 O O . ALA A 1 83 ? 8.846 -25.280 -1.993 1.00 74.00 83 ALA A O 1
ATOM 619 N N . GLN A 1 84 ? 8.113 -25.186 0.127 1.00 59.53 84 GLN A N 1
ATOM 620 C CA . GLN A 1 84 ? 9.148 -26.031 0.710 1.00 59.53 84 GLN A CA 1
ATOM 621 C C . GLN A 1 84 ? 8.930 -27.467 0.225 1.00 59.53 84 GLN A C 1
ATOM 623 O O . GLN A 1 84 ? 7.882 -28.045 0.501 1.00 59.53 84 GLN A O 1
ATOM 628 N N . THR A 1 85 ? 9.886 -28.038 -0.510 1.00 59.41 85 THR A N 1
ATOM 629 C CA . THR A 1 85 ? 9.901 -29.483 -0.761 1.00 59.41 85 THR A CA 1
ATOM 630 C C . THR A 1 85 ? 9.886 -30.172 0.596 1.00 59.41 85 THR A C 1
ATOM 632 O O . THR A 1 85 ? 10.797 -29.961 1.399 1.00 59.41 85 THR A O 1
ATOM 635 N N . ASP A 1 86 ? 8.827 -30.925 0.871 1.00 60.59 86 ASP A N 1
ATOM 636 C CA . ASP A 1 86 ? 8.691 -31.691 2.101 1.00 60.59 86 ASP A CA 1
ATOM 637 C C . ASP A 1 86 ? 9.845 -32.711 2.146 1.00 60.59 86 ASP A C 1
ATOM 639 O O . ASP A 1 86 ? 9.910 -33.575 1.267 1.00 60.59 86 ASP A O 1
ATOM 643 N N . PRO A 1 87 ? 10.795 -32.645 3.100 1.00 58.16 87 PRO A N 1
ATOM 644 C CA . PRO A 1 87 ? 11.945 -33.556 3.126 1.00 58.16 87 PRO A CA 1
ATOM 645 C C . PRO A 1 87 ? 11.572 -35.018 3.437 1.00 58.16 87 PRO A C 1
ATOM 647 O O . PRO A 1 87 ? 12.461 -35.855 3.565 1.00 58.16 87 PRO A O 1
ATOM 650 N N . GLY A 1 88 ? 10.280 -35.320 3.620 1.00 61.34 88 GLY A N 1
ATOM 651 C CA . GLY A 1 88 ? 9.770 -36.594 4.130 1.00 61.34 88 GLY A CA 1
ATOM 652 C C . GLY A 1 88 ? 9.005 -37.466 3.133 1.00 61.34 88 GLY A C 1
ATOM 653 O O . GLY A 1 88 ? 8.588 -38.555 3.513 1.00 61.34 88 GLY A O 1
ATOM 654 N N . SER A 1 89 ? 8.820 -37.058 1.875 1.00 59.56 89 SER A N 1
ATOM 655 C CA . SER A 1 89 ? 8.171 -37.907 0.861 1.00 59.56 89 SER A CA 1
ATOM 656 C C . SER A 1 89 ? 9.187 -38.776 0.111 1.00 59.56 89 SER A C 1
ATOM 658 O O . SER A 1 89 ? 9.296 -38.742 -1.111 1.00 59.56 89 SER A O 1
ATOM 660 N N . HIS A 1 90 ? 9.950 -39.580 0.855 1.00 60.72 90 HIS A N 1
ATOM 661 C CA . HIS A 1 90 ? 10.598 -40.754 0.273 1.00 60.72 90 HIS A CA 1
ATOM 662 C C . HIS A 1 90 ? 9.545 -41.873 0.228 1.00 60.72 90 HIS A C 1
ATOM 664 O O . HIS A 1 90 ? 8.987 -42.187 1.283 1.00 60.72 90 HIS A O 1
ATOM 670 N N . PRO A 1 91 ? 9.222 -42.469 -0.933 1.00 60.94 91 PRO A N 1
ATOM 671 C CA . PRO A 1 91 ? 8.375 -43.651 -0.962 1.00 60.94 91 PRO A CA 1
ATOM 672 C C . PRO A 1 91 ? 9.146 -44.806 -0.312 1.00 60.94 91 PRO A C 1
ATOM 674 O O . PRO A 1 91 ? 9.971 -45.461 -0.938 1.00 60.94 91 PRO A O 1
ATOM 677 N N . ALA A 1 92 ? 8.906 -45.029 0.978 1.00 62.53 92 ALA A N 1
ATOM 678 C CA . ALA A 1 92 ? 9.294 -46.248 1.667 1.00 62.53 92 ALA A CA 1
ATOM 679 C C . ALA A 1 92 ? 8.320 -47.372 1.278 1.00 62.53 92 ALA A C 1
ATOM 681 O O . ALA A 1 92 ? 7.512 -47.784 2.100 1.00 62.53 92 ALA A O 1
ATOM 682 N N . ASP A 1 93 ? 8.354 -47.804 0.017 1.00 58.06 93 ASP A N 1
ATOM 683 C CA . ASP A 1 93 ? 7.835 -49.108 -0.410 1.00 58.06 93 ASP A CA 1
ATOM 684 C C . ASP A 1 93 ? 8.365 -49.462 -1.807 1.00 58.06 93 ASP A C 1
ATOM 686 O O . ASP A 1 93 ? 7.667 -49.363 -2.811 1.00 58.06 93 ASP A O 1
ATOM 690 N N . GLU A 1 94 ? 9.631 -49.865 -1.876 1.00 52.50 94 GLU A N 1
ATOM 691 C CA . GLU A 1 94 ? 10.023 -50.897 -2.837 1.00 52.50 94 GLU A CA 1
ATOM 692 C C . GLU A 1 94 ? 10.592 -52.059 -2.032 1.00 52.50 94 GLU A C 1
ATOM 694 O O . GLU A 1 94 ? 11.798 -52.233 -1.864 1.00 52.50 94 GLU A O 1
ATOM 699 N N . SER A 1 95 ? 9.661 -52.810 -1.447 1.00 57.94 95 SER A N 1
ATOM 700 C CA . SER A 1 95 ? 9.908 -54.125 -0.878 1.00 57.94 95 SER A CA 1
ATOM 701 C C . SER A 1 95 ? 10.251 -55.105 -2.011 1.00 57.94 95 SER A C 1
ATOM 703 O O . SER A 1 95 ? 9.361 -55.542 -2.741 1.00 57.94 95 SER A O 1
ATOM 705 N N . PHE A 1 96 ? 11.532 -55.452 -2.147 1.00 49.81 96 PHE A N 1
ATOM 706 C CA . PHE A 1 96 ? 12.005 -56.679 -2.800 1.00 49.81 96 PHE A CA 1
ATOM 707 C C . PHE A 1 96 ? 12.729 -57.550 -1.775 1.00 49.81 96 PHE A C 1
ATOM 709 O O . PHE A 1 96 ? 13.541 -56.992 -1.000 1.00 49.81 96 PHE A O 1
#

Foldseek 3Di:
DQDPVNVVVVVVLVVLVVPAQEDEQEFDLDPVSVVVLVVSQVSSVVVPHHYHYDQAADDPPDDPVPDDPSRHVSCVVPDDDDDDPDPPPDPPDPDD